Protein AF-A0A3E5GLX2-F1 (afdb_monomer_lite)

Secondary structure (DSSP, 8-state):
-HHHHHHHHHHHHHHHHHHHTGGGSS-------S---EEEEEEEEEETTEEEEEEEEEPTTS--EEEEEEEEEEETTEEEEEEEEEE-SSHHHHHHHHHTS-HHHHTTEEEETTEEEES--GGGTT-BHHHHHHHHHHHHT--

Sequence (143 aa):
MKTFGLWLKMAGLCLMFALAFPACSDDDEEKEEPGGVENVKTGWSEDGNTATFKYSYTVPGTKYTVAYVYTFKFNGNSCTGASCSVTCPTEQIAQMVYENLDAEDKVLFKLSGKTLTCNKLDYYIDLNKDDIKRAMQAMGGMG

Organism: NCBI:txid674529

Structure (mmCIF, N/CA/C/O backbone):
data_AF-A0A3E5GLX2-F1
#
_entry.id   AF-A0A3E5GLX2-F1
#
loop_
_atom_site.group_PDB
_atom_site.id
_atom_site.type_symbol
_atom_site.label_atom_id
_atom_site.label_alt_id
_atom_site.label_comp_id
_atom_site.label_asym_id
_atom_site.label_entity_id
_atom_site.label_seq_id
_atom_site.pdbx_PDB_ins_code
_atom_site.Cartn_x
_atom_site.Cartn_y
_atom_site.Cartn_z
_atom_site.occupancy
_atom_site.B_iso_or_equiv
_atom_site.auth_seq_id
_atom_site.auth_comp_id
_atom_site.auth_asym_id
_atom_site.auth_atom_id
_atom_site.pdbx_PDB_model_num
ATOM 1 N N . MET A 1 1 ? -2.014 9.456 -13.218 1.00 47.66 1 MET A N 1
ATOM 2 C CA . MET A 1 1 ? -2.834 10.143 -12.188 1.00 47.66 1 MET A CA 1
ATOM 3 C C . MET A 1 1 ? -3.901 9.258 -11.528 1.00 47.66 1 MET A C 1
ATOM 5 O O . MET A 1 1 ? -4.241 9.542 -10.390 1.00 47.66 1 MET A O 1
ATOM 9 N N . LYS A 1 2 ? -4.395 8.169 -12.149 1.00 55.66 2 LYS A N 1
ATOM 10 C CA . LYS A 1 2 ? -5.424 7.293 -11.537 1.00 55.66 2 LYS A CA 1
ATOM 11 C C . LYS A 1 2 ? -4.976 6.577 -10.251 1.00 55.66 2 LYS A C 1
ATOM 13 O O . LYS A 1 2 ? -5.772 6.384 -9.345 1.00 55.66 2 LYS A O 1
ATOM 18 N N . THR A 1 3 ? -3.693 6.251 -10.139 1.00 55.66 3 THR A N 1
ATOM 19 C CA . THR A 1 3 ? -3.141 5.498 -9.010 1.00 55.66 3 THR A CA 1
ATOM 20 C C . THR A 1 3 ? -3.138 6.230 -7.680 1.00 55.66 3 THR A C 1
ATOM 22 O O . THR A 1 3 ? -3.576 5.703 -6.664 1.00 55.66 3 THR A O 1
ATOM 25 N N . PHE A 1 4 ? -2.597 7.447 -7.710 1.00 61.12 4 PHE A N 1
ATOM 26 C CA . PHE A 1 4 ? -2.537 8.324 -6.557 1.00 61.12 4 PHE A CA 1
ATOM 27 C C . PHE A 1 4 ? -3.962 8.631 -6.094 1.00 61.12 4 PHE A C 1
ATOM 29 O O . PHE A 1 4 ? -4.232 8.588 -4.904 1.00 61.12 4 PHE A O 1
ATOM 36 N N . GLY A 1 5 ? -4.894 8.792 -7.045 1.00 67.25 5 GLY A N 1
ATOM 37 C CA . GLY A 1 5 ? -6.323 8.907 -6.768 1.00 67.25 5 GLY A CA 1
ATOM 38 C C . GLY A 1 5 ? -6.909 7.683 -6.063 1.00 67.25 5 GLY A C 1
ATOM 39 O O . GLY A 1 5 ? -7.552 7.846 -5.038 1.00 67.25 5 GLY A O 1
ATOM 40 N N . LEU A 1 6 ? -6.670 6.463 -6.554 1.00 69.44 6 LEU A N 1
ATOM 41 C CA . LEU A 1 6 ? -7.199 5.243 -5.930 1.00 69.44 6 LEU A CA 1
ATOM 42 C C . LEU A 1 6 ? -6.640 5.025 -4.518 1.00 69.44 6 LEU A C 1
ATOM 44 O O . LEU A 1 6 ? -7.380 4.703 -3.594 1.00 69.44 6 LEU A O 1
ATOM 48 N N . TRP A 1 7 ? -5.340 5.241 -4.338 1.00 71.75 7 TRP A N 1
ATOM 49 C CA . TRP A 1 7 ? -4.702 5.174 -3.028 1.00 71.75 7 TRP A CA 1
ATOM 50 C C . TRP A 1 7 ? -5.258 6.218 -2.055 1.00 71.75 7 TRP A C 1
ATOM 52 O O . TRP A 1 7 ? -5.670 5.853 -0.955 1.00 71.75 7 TRP A O 1
ATOM 62 N N . LEU A 1 8 ? -5.310 7.489 -2.472 1.00 72.31 8 LEU A N 1
ATOM 63 C CA . LEU A 1 8 ? -5.865 8.579 -1.670 1.00 72.31 8 LEU A CA 1
ATOM 64 C C . LEU A 1 8 ? -7.328 8.323 -1.318 1.00 72.31 8 LEU A C 1
ATOM 66 O O . LEU A 1 8 ? -7.719 8.560 -0.182 1.00 72.31 8 LEU A O 1
ATOM 70 N N . LYS A 1 9 ? -8.122 7.797 -2.260 1.00 75.00 9 LYS A N 1
ATOM 71 C CA . LYS A 1 9 ? -9.504 7.377 -2.006 1.00 75.00 9 LYS A CA 1
ATOM 72 C C . LYS A 1 9 ? -9.548 6.317 -0.903 1.00 75.00 9 LYS A C 1
ATOM 74 O O . LYS A 1 9 ? -10.278 6.489 0.061 1.00 75.00 9 LYS A O 1
ATOM 79 N N . MET A 1 10 ? -8.738 5.258 -0.988 1.00 75.88 10 MET A N 1
ATOM 80 C CA . MET A 1 10 ? -8.713 4.197 0.032 1.00 75.88 10 MET A CA 1
ATOM 81 C C . MET A 1 10 ? -8.252 4.699 1.404 1.00 75.88 10 MET A C 1
ATOM 83 O O . MET A 1 10 ? -8.821 4.303 2.416 1.00 75.88 10 MET A O 1
ATOM 87 N N . ALA A 1 11 ? -7.216 5.542 1.445 1.00 76.62 11 ALA A N 1
ATOM 88 C CA . ALA A 1 11 ? -6.700 6.150 2.676 1.00 76.62 11 ALA A CA 1
ATOM 89 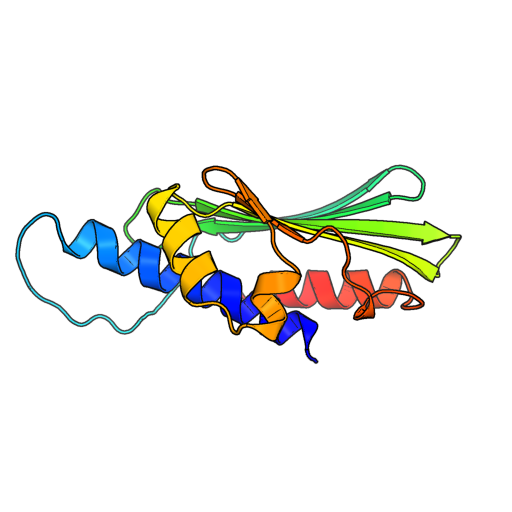C C . ALA A 1 11 ? -7.716 7.095 3.306 1.00 76.62 11 ALA A C 1
ATOM 91 O O . ALA A 1 11 ? -8.037 6.959 4.487 1.00 76.62 11 ALA A O 1
ATOM 92 N N . GLY A 1 12 ? -8.307 7.971 2.498 1.00 77.50 12 GLY A N 1
ATOM 93 C CA . GLY A 1 12 ? -9.391 8.843 2.925 1.00 77.50 12 GLY A CA 1
ATOM 94 C C . GLY A 1 12 ? -10.578 8.052 3.468 1.00 77.50 12 GLY A C 1
ATOM 95 O O . GLY A 1 12 ? -11.065 8.364 4.548 1.00 77.50 12 GLY A O 1
ATOM 96 N N . LEU A 1 13 ? -11.003 6.983 2.787 1.00 81.19 13 LEU A N 1
ATOM 97 C CA . LEU A 1 13 ? -12.132 6.164 3.232 1.00 81.19 13 LEU A CA 1
ATOM 98 C C . LEU A 1 13 ? -11.817 5.376 4.516 1.00 81.19 13 LEU A C 1
ATOM 100 O O . LEU A 1 13 ? -12.610 5.460 5.452 1.00 81.19 13 LEU A O 1
ATOM 104 N N . CYS A 1 14 ? -10.678 4.662 4.626 1.00 80.94 14 CYS A N 1
ATOM 105 C CA . CYS A 1 14 ? -10.342 3.980 5.893 1.00 80.94 14 CYS A CA 1
ATOM 106 C C . CYS A 1 14 ? -10.229 5.012 7.042 1.00 80.94 14 CYS A C 1
ATOM 108 O O . CYS A 1 14 ? -10.613 4.679 8.156 1.00 80.94 14 CYS A O 1
ATOM 110 N N . LEU A 1 15 ? -9.729 6.237 6.802 1.00 79.75 15 LEU A N 1
ATOM 111 C CA . LEU A 1 15 ? -9.639 7.299 7.820 1.00 79.75 15 LEU A CA 1
ATOM 112 C C . LEU A 1 15 ? -11.024 7.807 8.249 1.00 79.75 15 LEU A C 1
ATOM 114 O O . LEU A 1 15 ? -11.334 7.790 9.436 1.00 79.75 15 LEU A O 1
ATOM 118 N N . MET A 1 16 ? -11.874 8.195 7.296 1.00 79.44 16 MET A N 1
ATOM 119 C CA . MET A 1 16 ? -13.228 8.703 7.558 1.00 79.44 16 MET A CA 1
ATOM 120 C C . MET A 1 16 ? -14.067 7.698 8.350 1.00 79.44 16 MET A C 1
ATOM 122 O O . MET A 1 16 ? -14.678 8.042 9.360 1.00 79.44 16 MET A O 1
ATOM 126 N N . PHE A 1 17 ? -14.060 6.430 7.932 1.00 79.25 17 PHE A N 1
ATOM 127 C CA . PHE A 1 17 ? -14.797 5.387 8.640 1.00 79.25 17 PHE A CA 1
ATOM 128 C C . PHE A 1 17 ? -14.139 5.009 9.972 1.00 79.25 17 PHE A C 1
ATOM 130 O O . PHE A 1 17 ? -14.843 4.667 10.913 1.00 79.25 17 PHE A O 1
ATOM 137 N N . ALA A 1 18 ? -12.815 5.104 10.110 1.00 79.50 18 ALA A N 1
ATOM 138 C CA . ALA A 1 18 ? -12.169 4.878 11.402 1.00 79.50 18 ALA A CA 1
ATOM 139 C C . ALA A 1 18 ? -12.461 5.973 12.435 1.00 79.50 18 ALA A C 1
ATOM 141 O O . ALA A 1 18 ? -12.422 5.666 13.619 1.00 79.50 18 ALA A O 1
ATOM 142 N N . LEU A 1 19 ? -12.757 7.204 12.010 1.00 74.56 19 LEU A N 1
ATOM 143 C CA . LEU A 1 19 ? -13.170 8.303 12.892 1.00 74.56 19 LEU A CA 1
ATOM 144 C C . LEU A 1 19 ? -14.662 8.226 13.255 1.00 74.56 19 LEU A C 1
ATOM 146 O O . LEU A 1 19 ? -15.035 8.509 14.388 1.00 74.56 19 LEU A O 1
ATOM 150 N N . ALA A 1 20 ? -15.513 7.778 12.327 1.00 71.12 20 ALA A N 1
ATOM 151 C CA . ALA A 1 20 ? -16.958 7.686 12.552 1.00 71.12 20 ALA A CA 1
ATOM 152 C C . ALA A 1 20 ? -17.373 6.607 13.576 1.00 71.12 20 ALA A C 1
ATOM 154 O O . ALA A 1 20 ? -18.395 6.747 14.237 1.00 71.12 20 ALA A O 1
ATOM 155 N N . PHE A 1 21 ? -16.603 5.524 13.713 1.00 65.19 21 PHE A N 1
ATOM 156 C CA . PHE A 1 21 ? -16.948 4.390 14.585 1.00 65.19 21 PHE A CA 1
ATOM 157 C C . PHE A 1 21 ? -16.677 4.598 16.085 1.00 65.19 21 PHE A C 1
ATOM 159 O O . PHE A 1 21 ? -17.541 4.229 16.879 1.00 65.19 21 PHE A O 1
ATOM 166 N N . PRO A 1 22 ? -15.539 5.177 16.517 1.00 59.97 22 PRO A N 1
ATOM 167 C CA . PRO A 1 22 ? -15.344 5.541 17.918 1.00 59.97 22 PRO A CA 1
ATOM 168 C C . PRO A 1 22 ? -16.308 6.647 18.379 1.00 59.97 22 PRO A C 1
ATOM 170 O O . PRO A 1 22 ? -16.691 6.644 19.540 1.00 59.97 22 PRO A O 1
ATOM 173 N N . ALA A 1 23 ? -16.788 7.512 17.476 1.00 52.25 23 ALA A N 1
ATOM 174 C CA . ALA A 1 23 ? -17.799 8.536 17.774 1.00 52.25 23 ALA A CA 1
ATOM 175 C C . ALA A 1 23 ? -19.237 7.989 17.964 1.00 52.25 23 ALA A C 1
ATOM 177 O O . ALA A 1 23 ? -20.167 8.756 18.196 1.00 52.25 23 ALA A O 1
ATOM 178 N N . CYS A 1 24 ? -19.451 6.670 17.857 1.00 46.75 24 CYS A N 1
ATOM 179 C CA . CYS A 1 24 ? -20.712 6.011 18.226 1.00 46.75 24 CYS A CA 1
ATOM 180 C C . CYS A 1 24 ? -20.637 5.258 19.569 1.00 46.75 24 CYS A C 1
ATOM 182 O O . CYS A 1 24 ? -21.581 4.540 19.902 1.00 46.75 24 CYS A O 1
ATOM 184 N N . SER A 1 25 ? -19.552 5.406 20.341 1.00 36.94 25 SER A N 1
ATOM 185 C CA . SER A 1 25 ? -19.524 5.023 21.757 1.00 36.94 25 SER A CA 1
ATOM 186 C C . SER A 1 25 ? -19.356 6.269 22.626 1.00 36.94 25 SER A C 1
ATOM 188 O O . SER A 1 25 ? -18.240 6.752 22.789 1.00 36.94 25 SER A O 1
ATOM 190 N N . ASP A 1 26 ? -20.489 6.713 23.164 1.00 39.38 26 ASP A N 1
ATOM 191 C CA . ASP A 1 26 ? -20.690 7.758 24.172 1.00 39.38 26 ASP A CA 1
ATOM 192 C C . ASP A 1 26 ? -20.352 9.212 23.789 1.00 39.38 26 ASP A C 1
ATOM 194 O O . ASP A 1 26 ? -19.213 9.565 23.514 1.00 39.38 26 ASP A O 1
ATOM 198 N N . ASP A 1 27 ? -21.439 9.993 23.808 1.00 52.06 27 ASP A N 1
ATOM 199 C CA . ASP A 1 27 ? -21.634 11.416 24.116 1.00 52.06 27 ASP A CA 1
ATOM 200 C C . ASP A 1 27 ? -20.555 12.479 23.821 1.00 52.06 27 ASP A C 1
ATOM 202 O O . ASP A 1 27 ? -19.381 12.365 24.153 1.00 52.06 27 ASP A O 1
ATOM 206 N N . ASP A 1 28 ? -21.097 13.606 23.352 1.00 43.16 28 ASP A N 1
ATOM 207 C CA . ASP A 1 28 ? -20.563 14.969 23.298 1.00 43.16 28 ASP A CA 1
ATOM 208 C C . ASP A 1 28 ? -19.601 15.402 22.170 1.00 43.16 28 ASP A C 1
ATOM 210 O O . ASP A 1 28 ? -18.491 14.918 21.973 1.00 43.16 28 ASP A O 1
ATOM 214 N N . GLU A 1 29 ? -20.123 16.394 21.438 1.00 50.97 29 GLU A N 1
ATOM 215 C CA . GLU A 1 29 ? -19.482 17.622 20.955 1.00 50.97 29 GLU A CA 1
ATOM 216 C C . GLU A 1 29 ? -17.985 17.591 20.604 1.00 50.97 29 GLU A C 1
ATOM 218 O O . GLU A 1 29 ? -17.111 17.687 21.450 1.00 50.97 29 GLU A O 1
ATOM 223 N N . GLU A 1 30 ? -17.676 17.631 19.310 1.00 40.50 30 GLU A N 1
ATOM 224 C CA . GLU A 1 30 ? -17.279 18.844 18.579 1.00 40.50 30 GLU A CA 1
ATOM 225 C C . GLU A 1 30 ? -16.964 18.432 17.133 1.00 40.50 30 GLU A C 1
ATOM 227 O O . GLU A 1 30 ? -16.344 17.404 16.862 1.00 40.50 30 GLU A O 1
ATOM 232 N N . LYS A 1 31 ? -17.443 19.212 16.157 1.00 47.34 31 LYS A N 1
ATOM 233 C CA . LYS A 1 31 ? -17.074 19.019 14.749 1.00 47.34 31 LYS A CA 1
ATOM 234 C C . LYS A 1 31 ? -15.640 19.504 14.553 1.00 47.34 31 LYS A C 1
ATOM 236 O O . LYS A 1 31 ? -15.435 20.625 14.095 1.00 47.34 31 LYS A O 1
ATOM 241 N N . GLU A 1 32 ? -14.666 18.665 14.877 1.00 43.16 32 GLU A N 1
ATOM 242 C CA . GLU A 1 32 ? -13.313 18.853 14.372 1.00 43.16 32 GLU A CA 1
ATOM 243 C C . GLU A 1 32 ? -13.306 18.567 12.864 1.00 43.16 32 GLU A C 1
ATOM 245 O O . GLU A 1 32 ? -13.873 17.580 12.381 1.00 43.16 32 GLU A O 1
ATOM 250 N N . GLU A 1 33 ? -12.707 19.474 12.091 1.00 46.19 33 GLU A N 1
ATOM 251 C CA . GLU A 1 33 ? -12.408 19.214 10.685 1.00 46.19 33 GLU A CA 1
ATOM 252 C C . GLU A 1 33 ? -11.623 17.895 10.565 1.00 46.19 33 GLU A C 1
ATOM 254 O O . GLU A 1 33 ? -10.878 17.565 11.487 1.00 46.19 33 GLU A O 1
ATOM 259 N N . PRO A 1 34 ? -11.755 17.118 9.469 1.00 44.53 34 PRO A N 1
ATOM 260 C CA . PRO A 1 34 ? -11.040 15.852 9.296 1.00 44.53 34 PRO A CA 1
ATOM 261 C C . PRO A 1 34 ? -9.534 16.116 9.128 1.00 44.53 34 PRO A C 1
ATOM 263 O O . PRO A 1 34 ? -8.990 16.104 8.025 1.00 44.53 34 PRO A O 1
ATOM 266 N N . GLY A 1 35 ? -8.863 16.424 10.232 1.00 48.16 35 GLY A N 1
ATOM 267 C CA . GLY A 1 35 ? -7.513 16.943 10.285 1.00 48.16 35 GLY A CA 1
ATOM 268 C C . GLY A 1 35 ? -6.584 15.950 10.954 1.00 48.16 35 GLY A C 1
ATOM 269 O O . GLY A 1 35 ? -6.380 15.998 12.160 1.00 48.16 35 GLY A O 1
ATOM 270 N N . GLY A 1 36 ? -5.967 15.090 10.146 1.00 63.00 36 GLY A N 1
ATOM 271 C CA . GLY A 1 36 ? -4.679 14.496 10.490 1.00 63.00 36 GLY A CA 1
ATOM 272 C C . GLY A 1 36 ? -4.539 13.005 10.209 1.00 63.00 36 GLY A C 1
ATOM 273 O O . GLY A 1 36 ? -5.466 12.211 10.333 1.00 63.00 36 GLY A O 1
ATOM 274 N N . VAL A 1 37 ? -3.317 12.624 9.858 1.00 73.56 37 VAL A N 1
ATOM 275 C CA . VAL A 1 37 ? -2.787 11.271 10.007 1.00 73.56 37 VAL A CA 1
ATOM 276 C C . VAL A 1 37 ? -1.582 11.388 10.932 1.00 73.56 37 VAL A C 1
ATOM 278 O O . VAL A 1 37 ? -0.750 12.272 10.754 1.00 73.56 37 VAL A O 1
ATOM 281 N N . GLU A 1 38 ? -1.476 10.532 11.940 1.00 78.75 38 GLU A N 1
ATOM 282 C CA . GLU A 1 38 ? -0.361 10.563 12.886 1.00 78.75 38 GLU A CA 1
ATOM 283 C C . GLU A 1 38 ? 0.614 9.418 12.628 1.00 78.75 38 GLU A C 1
ATOM 285 O O . GLU A 1 38 ? 0.267 8.405 12.019 1.00 78.75 38 GLU A O 1
ATOM 290 N N . ASN A 1 39 ? 1.835 9.531 13.159 1.00 82.12 39 ASN A N 1
ATOM 291 C CA . ASN A 1 39 ? 2.808 8.434 13.173 1.00 82.12 39 ASN A CA 1
ATOM 292 C C . ASN A 1 39 ? 3.040 7.808 11.784 1.00 82.12 39 ASN A C 1
ATOM 294 O O . ASN A 1 39 ? 3.152 6.583 11.658 1.00 82.12 39 ASN A O 1
ATOM 298 N N . VAL A 1 40 ? 3.094 8.647 10.743 1.00 84.31 40 VAL A N 1
ATOM 299 C CA . VAL A 1 40 ? 3.304 8.204 9.364 1.00 84.31 40 VAL A CA 1
ATOM 300 C C . VAL A 1 40 ? 4.645 7.481 9.265 1.00 84.31 40 VAL A C 1
ATOM 302 O O . VAL A 1 40 ? 5.698 8.018 9.608 1.00 84.31 40 VAL A O 1
ATOM 305 N N . LYS A 1 41 ? 4.613 6.238 8.790 1.00 86.50 41 LYS A N 1
ATOM 306 C CA . LYS A 1 41 ? 5.803 5.421 8.545 1.00 86.50 41 LYS A CA 1
ATOM 307 C C . LYS A 1 41 ? 5.818 4.994 7.099 1.00 86.50 41 LYS A C 1
ATOM 309 O O . LYS A 1 41 ? 4.856 4.395 6.623 1.00 86.50 41 LYS A O 1
ATOM 314 N N . THR A 1 42 ? 6.935 5.246 6.429 1.00 88.31 42 THR A N 1
ATOM 315 C CA . THR A 1 42 ? 7.161 4.789 5.061 1.00 88.31 42 THR A CA 1
ATOM 316 C C . THR A 1 42 ? 8.451 4.003 4.939 1.00 88.31 42 THR A C 1
ATOM 318 O O . THR A 1 42 ? 9.383 4.179 5.723 1.00 88.31 42 THR A O 1
ATOM 321 N N . GLY A 1 43 ? 8.507 3.099 3.966 1.00 89.38 43 GLY A N 1
ATOM 322 C CA . GLY A 1 43 ? 9.705 2.310 3.725 1.00 89.38 43 GLY A CA 1
ATOM 323 C C . GLY A 1 43 ? 9.695 1.645 2.363 1.00 89.38 43 GLY A C 1
ATOM 324 O O . GLY A 1 43 ? 8.709 1.027 1.973 1.00 89.38 43 GLY A O 1
ATOM 325 N N . TRP A 1 44 ? 10.819 1.754 1.662 1.00 91.75 44 TRP A N 1
ATOM 326 C CA . TRP A 1 44 ? 11.099 1.021 0.435 1.00 91.75 44 TRP A CA 1
ATOM 327 C C . TRP A 1 44 ? 12.100 -0.094 0.738 1.00 91.75 44 TRP A C 1
ATOM 329 O O . TRP A 1 44 ? 13.148 0.166 1.327 1.00 91.75 44 TRP A O 1
ATOM 339 N N . SER A 1 45 ? 11.792 -1.319 0.329 1.00 93.38 45 SER A N 1
ATOM 340 C CA . SER A 1 45 ? 12.683 -2.475 0.455 1.00 93.38 45 SER A CA 1
ATOM 341 C C . SER A 1 45 ? 12.762 -3.231 -0.864 1.00 93.38 45 SER A C 1
ATOM 343 O O . SER A 1 45 ? 11.747 -3.376 -1.542 1.00 93.38 45 SER A O 1
ATOM 345 N N . GLU A 1 46 ? 13.935 -3.754 -1.204 1.00 93.50 46 GLU A N 1
ATOM 346 C CA . GLU A 1 46 ? 14.159 -4.545 -2.418 1.00 93.50 46 GLU A CA 1
ATOM 347 C C . GLU A 1 46 ? 14.670 -5.936 -2.048 1.00 93.50 46 GLU A C 1
ATOM 349 O O . GLU A 1 46 ? 15.504 -6.074 -1.155 1.00 93.50 46 GLU A O 1
ATOM 354 N N . ASP A 1 47 ? 14.162 -6.946 -2.746 1.00 92.69 47 ASP A N 1
ATOM 355 C CA . ASP A 1 47 ? 14.615 -8.329 -2.680 1.00 92.69 47 ASP A CA 1
ATOM 356 C C . ASP A 1 47 ? 14.597 -8.929 -4.093 1.00 92.69 47 ASP A C 1
ATOM 358 O O . ASP A 1 47 ? 13.542 -9.134 -4.704 1.00 92.69 47 ASP A O 1
ATOM 362 N N . GLY A 1 48 ? 15.789 -9.132 -4.656 1.00 91.56 48 GLY A N 1
ATOM 363 C CA . GLY A 1 48 ? 15.967 -9.566 -6.038 1.00 91.56 48 GLY A CA 1
ATOM 364 C C . GLY A 1 48 ? 15.245 -8.659 -7.040 1.00 91.56 48 GLY A C 1
ATOM 365 O O . GLY A 1 48 ? 15.543 -7.472 -7.173 1.00 91.56 48 GLY A O 1
ATOM 366 N N . ASN A 1 49 ? 14.292 -9.232 -7.774 1.00 93.44 49 ASN A N 1
ATOM 367 C CA . ASN A 1 49 ? 13.488 -8.518 -8.764 1.00 93.44 49 ASN A CA 1
ATOM 368 C C . ASN A 1 49 ? 12.192 -7.923 -8.191 1.00 93.44 49 ASN A C 1
ATOM 370 O O . ASN A 1 49 ? 11.363 -7.425 -8.951 1.00 93.44 49 ASN A O 1
ATOM 374 N N . THR A 1 50 ? 11.996 -7.994 -6.877 1.00 94.75 50 THR A N 1
ATOM 375 C CA . THR A 1 50 ? 10.791 -7.526 -6.201 1.00 94.75 50 THR A CA 1
ATOM 376 C C . THR A 1 50 ? 11.119 -6.317 -5.334 1.00 94.75 50 THR A C 1
ATOM 378 O O . THR A 1 50 ? 12.081 -6.332 -4.573 1.00 94.75 50 THR A O 1
ATOM 381 N N . ALA A 1 51 ? 10.310 -5.263 -5.416 1.00 94.19 51 ALA A N 1
ATOM 382 C CA . ALA A 1 51 ? 10.364 -4.159 -4.467 1.00 94.19 51 ALA A CA 1
ATOM 383 C C . ALA A 1 51 ? 9.045 -4.027 -3.719 1.00 94.19 51 ALA A C 1
ATOM 385 O O . ALA A 1 51 ? 7.974 -4.281 -4.265 1.00 94.19 51 ALA A O 1
ATOM 386 N N . THR A 1 52 ? 9.128 -3.611 -2.463 1.00 94.06 52 THR A N 1
ATOM 387 C CA . THR A 1 52 ? 7.973 -3.369 -1.610 1.00 94.06 52 THR A CA 1
ATOM 388 C C . THR A 1 52 ? 8.025 -1.952 -1.065 1.00 94.06 52 THR A C 1
ATOM 390 O O . THR A 1 52 ? 9.030 -1.549 -0.483 1.00 94.06 52 THR A O 1
ATOM 393 N N . PHE A 1 53 ? 6.927 -1.216 -1.219 1.00 91.00 53 PHE A N 1
ATOM 394 C CA . PHE A 1 53 ? 6.707 0.050 -0.536 1.00 91.00 53 PHE A CA 1
ATOM 395 C C . PHE A 1 53 ? 5.658 -0.137 0.555 1.00 91.00 53 PHE A C 1
ATOM 397 O O . PHE A 1 53 ? 4.535 -0.553 0.274 1.00 91.00 53 PHE A O 1
ATOM 404 N N . LYS A 1 54 ? 6.024 0.166 1.797 1.00 91.62 54 LYS A N 1
ATOM 405 C CA . LYS A 1 54 ? 5.116 0.169 2.943 1.00 91.62 54 LYS A CA 1
ATOM 406 C C . LYS A 1 54 ? 4.816 1.606 3.330 1.00 91.62 54 LYS A C 1
ATOM 408 O O . LYS A 1 54 ? 5.735 2.415 3.415 1.00 91.62 54 LYS A O 1
ATOM 413 N N . TYR A 1 55 ? 3.551 1.890 3.594 1.00 87.44 55 TYR A N 1
ATOM 414 C CA . TYR A 1 55 ? 3.072 3.161 4.122 1.00 87.44 55 TYR A CA 1
ATOM 415 C C . TYR A 1 55 ? 2.036 2.865 5.201 1.00 87.44 55 TYR A C 1
ATOM 417 O O . TYR A 1 55 ? 1.121 2.085 4.966 1.00 87.44 55 TYR A O 1
ATOM 425 N N . SER A 1 56 ? 2.156 3.448 6.384 1.00 89.69 56 SER A N 1
ATOM 426 C CA . SER A 1 56 ? 1.145 3.305 7.431 1.00 89.69 56 SER A CA 1
ATOM 427 C C . SER A 1 56 ? 0.979 4.589 8.210 1.00 89.69 56 SER A C 1
ATOM 429 O O . SER A 1 56 ? 1.957 5.307 8.398 1.00 89.69 56 SER A O 1
ATOM 431 N N . TYR A 1 57 ? -0.218 4.813 8.728 1.00 86.81 57 TYR A N 1
ATOM 432 C CA . TYR A 1 57 ? -0.517 5.915 9.630 1.00 86.81 57 TYR A CA 1
ATOM 433 C C . TYR A 1 57 ? -1.460 5.472 10.737 1.00 86.81 57 TYR A C 1
ATOM 435 O O . TYR A 1 57 ? -2.191 4.488 10.599 1.00 86.81 57 TYR A O 1
ATOM 443 N N . THR A 1 58 ? -1.441 6.227 11.824 1.00 86.00 58 THR A N 1
ATOM 444 C CA . THR A 1 58 ? -2.387 6.125 12.925 1.00 86.00 58 THR A CA 1
ATOM 445 C C . THR A 1 58 ? -3.485 7.165 12.748 1.00 86.00 58 THR A C 1
ATOM 447 O O . THR A 1 58 ? -3.232 8.289 12.316 1.00 86.00 58 THR A O 1
ATOM 450 N N . VAL A 1 59 ? -4.715 6.772 13.049 1.00 81.06 59 VAL A N 1
ATOM 451 C CA . VAL A 1 59 ? -5.872 7.669 13.057 1.00 81.06 59 VAL A CA 1
ATOM 452 C C . VAL A 1 59 ? -5.794 8.546 14.316 1.00 81.06 59 VAL A C 1
ATOM 454 O O . VAL A 1 59 ? -5.669 7.968 15.403 1.00 81.06 59 VAL A O 1
ATOM 457 N N . PRO A 1 60 ? -5.858 9.889 14.197 1.00 75.69 60 PRO A N 1
ATOM 458 C CA . PRO A 1 60 ? -5.748 10.805 15.333 1.00 75.69 60 PRO A CA 1
ATOM 459 C C . PRO A 1 60 ? -6.694 10.444 16.474 1.00 75.69 60 PRO A C 1
ATOM 461 O O . PRO A 1 60 ? -7.790 9.933 16.242 1.00 75.69 60 PRO A O 1
ATOM 464 N N . GLY A 1 61 ? -6.251 10.654 17.714 1.00 74.25 61 GLY A N 1
ATOM 465 C CA . GLY A 1 61 ? -7.055 10.362 18.907 1.00 74.25 61 GLY A CA 1
ATOM 466 C C . GLY A 1 61 ? -7.322 8.871 19.168 1.00 74.25 61 GLY A C 1
ATOM 467 O O . GLY A 1 61 ? -7.937 8.521 20.173 1.00 74.25 61 GLY A O 1
ATOM 468 N N . THR A 1 62 ? -6.831 7.961 18.318 1.00 73.88 62 THR A N 1
ATOM 469 C CA . THR A 1 62 ? -7.024 6.512 18.471 1.00 73.88 62 THR A CA 1
ATOM 470 C C . THR A 1 62 ? -5.696 5.749 18.440 1.00 73.88 62 THR A C 1
ATOM 472 O O . THR A 1 62 ? -4.633 6.285 18.138 1.00 73.88 62 THR A O 1
ATOM 475 N N . LYS A 1 63 ? -5.751 4.440 18.719 1.00 78.25 63 LYS A N 1
ATOM 476 C CA . LYS A 1 63 ? -4.624 3.509 18.504 1.00 78.25 63 LYS A CA 1
ATOM 477 C C . LYS A 1 63 ? -4.743 2.730 17.189 1.00 78.25 63 LYS A C 1
ATOM 479 O O . LYS A 1 63 ? -4.060 1.723 17.006 1.00 78.25 63 LYS A O 1
ATOM 484 N N . TYR A 1 64 ? -5.636 3.146 16.295 1.00 85.81 64 TYR A N 1
ATOM 485 C CA . TYR A 1 64 ? -5.905 2.438 15.052 1.00 85.81 64 TYR A CA 1
ATOM 486 C C . TYR A 1 64 ? -4.881 2.783 13.983 1.00 85.81 64 TYR A C 1
ATOM 488 O O . TYR A 1 64 ? -4.667 3.950 13.674 1.00 85.81 64 TYR A O 1
ATOM 496 N N . THR A 1 65 ? -4.285 1.756 13.380 1.00 88.31 65 THR A N 1
ATOM 497 C CA . THR A 1 65 ? -3.323 1.907 12.286 1.00 88.31 65 THR A CA 1
ATOM 498 C C . THR A 1 65 ? -3.920 1.403 10.982 1.00 88.31 65 THR A C 1
ATOM 500 O O . THR A 1 65 ? -4.413 0.276 10.913 1.00 88.31 65 THR A O 1
ATOM 503 N N . VAL A 1 66 ? -3.810 2.218 9.937 1.00 88.50 66 VAL A N 1
ATOM 504 C CA . VAL A 1 66 ? -4.061 1.816 8.553 1.00 88.50 66 VAL A CA 1
ATOM 505 C C . VAL A 1 66 ? -2.718 1.546 7.887 1.00 88.50 66 VAL A C 1
ATOM 507 O O . VAL A 1 66 ? -1.784 2.337 8.027 1.00 88.50 66 VAL A O 1
ATOM 510 N N . ALA A 1 67 ? -2.596 0.428 7.172 1.00 91.94 67 ALA A N 1
ATOM 511 C CA . ALA A 1 67 ? -1.350 0.034 6.520 1.00 91.94 67 ALA A CA 1
ATOM 512 C C . ALA A 1 67 ? -1.553 -0.314 5.044 1.00 91.94 67 ALA A C 1
ATOM 514 O O . ALA A 1 67 ? -2.444 -1.074 4.681 1.00 91.94 67 ALA A O 1
ATOM 515 N N . TYR A 1 68 ? -0.663 0.196 4.208 1.00 90.25 68 TYR A N 1
ATOM 516 C CA . TYR A 1 68 ? -0.595 0.008 2.770 1.00 90.25 68 TYR A CA 1
ATOM 517 C C . TYR A 1 68 ? 0.708 -0.692 2.436 1.00 90.25 68 TYR A C 1
ATOM 519 O O . TYR A 1 68 ? 1.781 -0.312 2.910 1.00 90.25 68 TYR A O 1
ATOM 527 N N . VAL A 1 69 ? 0.614 -1.698 1.582 1.00 92.62 69 VAL A N 1
ATOM 528 C CA . VAL A 1 69 ? 1.772 -2.379 1.018 1.00 92.62 69 VAL A CA 1
ATOM 529 C C . VAL A 1 69 ? 1.586 -2.423 -0.482 1.00 92.62 69 VAL A C 1
ATOM 531 O O . VAL A 1 69 ? 0.580 -2.938 -0.958 1.00 92.62 69 VAL A O 1
ATOM 534 N N . TYR A 1 70 ? 2.548 -1.887 -1.218 1.00 92.12 70 TYR A N 1
ATOM 535 C CA . TYR A 1 70 ? 2.662 -2.068 -2.655 1.00 92.12 70 TYR A CA 1
ATOM 536 C C . TYR A 1 70 ? 3.809 -3.014 -2.935 1.00 92.12 70 TYR A C 1
ATOM 538 O O . TYR A 1 70 ? 4.897 -2.835 -2.393 1.00 92.12 70 TYR A O 1
ATOM 546 N N . THR A 1 71 ? 3.580 -3.982 -3.809 1.00 94.88 71 THR A N 1
ATOM 547 C CA . THR A 1 71 ? 4.604 -4.922 -4.251 1.00 94.88 71 THR A CA 1
ATOM 548 C C . THR A 1 71 ? 4.746 -4.820 -5.757 1.00 94.88 71 THR A C 1
ATOM 550 O O . THR A 1 71 ? 3.772 -4.995 -6.489 1.00 94.88 71 THR A O 1
ATOM 553 N N . PHE A 1 72 ? 5.970 -4.560 -6.200 1.00 94.81 72 PHE A N 1
ATOM 554 C CA . PHE A 1 72 ? 6.369 -4.390 -7.589 1.00 94.81 72 PHE A CA 1
ATOM 555 C C . PHE A 1 72 ? 7.315 -5.512 -7.989 1.00 94.81 72 PHE A C 1
ATOM 557 O O . PHE A 1 72 ? 8.213 -5.863 -7.227 1.00 94.81 72 PHE A O 1
ATOM 564 N N . LYS A 1 73 ? 7.147 -6.042 -9.194 1.00 96.38 73 LYS A N 1
ATOM 565 C CA . LYS A 1 73 ? 8.084 -6.948 -9.852 1.00 96.38 73 LYS A CA 1
ATOM 566 C C . LYS A 1 73 ? 8.732 -6.214 -11.010 1.00 96.38 73 LYS A C 1
ATOM 568 O O . LYS A 1 73 ? 8.050 -5.510 -11.748 1.00 96.38 73 LYS A O 1
ATOM 573 N N . PHE A 1 74 ? 10.029 -6.413 -11.182 1.00 95.19 74 PHE A N 1
ATOM 574 C CA . PHE A 1 74 ? 10.822 -5.768 -12.215 1.00 95.19 74 PHE A CA 1
ATOM 575 C C . PHE A 1 74 ? 11.517 -6.791 -13.110 1.00 95.19 74 PHE A C 1
ATOM 577 O O . PHE A 1 74 ? 11.859 -7.895 -12.689 1.00 95.19 74 PHE A O 1
ATOM 584 N N . ASN A 1 75 ? 11.767 -6.398 -14.352 1.00 95.25 75 ASN A N 1
ATOM 585 C CA . ASN A 1 75 ? 12.763 -7.006 -15.219 1.00 95.25 75 ASN A CA 1
ATOM 586 C C . ASN A 1 75 ? 13.771 -5.917 -15.604 1.00 95.25 75 ASN A C 1
ATOM 588 O O . ASN A 1 75 ? 13.444 -4.982 -16.339 1.00 95.25 75 ASN A O 1
ATOM 592 N N . GLY A 1 76 ? 14.977 -5.989 -15.037 1.00 91.88 76 GLY A N 1
ATOM 593 C CA . GLY A 1 76 ? 15.919 -4.873 -15.068 1.00 91.88 76 GLY A CA 1
ATOM 594 C C . GLY A 1 76 ? 15.311 -3.634 -14.408 1.00 91.88 76 GLY A C 1
ATOM 595 O O . GLY A 1 76 ? 14.973 -3.662 -13.224 1.00 91.88 76 GLY A O 1
ATOM 596 N N . ASN A 1 77 ? 15.157 -2.558 -15.183 1.00 92.38 77 ASN A N 1
ATOM 597 C CA . ASN A 1 77 ? 14.569 -1.308 -14.702 1.00 92.38 77 ASN A CA 1
ATOM 598 C C . ASN A 1 77 ? 13.061 -1.177 -14.981 1.00 92.38 77 ASN A C 1
ATOM 600 O O . ASN A 1 77 ? 12.452 -0.230 -14.500 1.00 92.38 77 ASN A O 1
ATOM 604 N N . SER A 1 78 ? 12.459 -2.085 -15.755 1.00 94.56 78 SER A N 1
ATOM 605 C CA . SER A 1 78 ? 11.048 -1.997 -16.153 1.00 94.56 78 SER A CA 1
ATOM 606 C C . SER A 1 78 ? 10.150 -2.798 -15.213 1.00 94.56 78 SER A C 1
ATOM 608 O O . SER A 1 78 ? 10.468 -3.941 -14.876 1.00 94.56 78 SER A O 1
ATOM 610 N N . CYS A 1 79 ? 9.037 -2.215 -14.773 1.00 94.19 79 CYS A N 1
ATOM 611 C CA . CYS A 1 79 ? 8.034 -2.891 -13.957 1.00 94.19 79 CYS A CA 1
ATOM 612 C C . CYS A 1 79 ? 7.216 -3.881 -14.800 1.00 94.19 79 CYS A C 1
ATOM 614 O O . CYS A 1 79 ? 6.628 -3.523 -15.815 1.00 94.19 79 CYS A O 1
ATOM 616 N N . THR A 1 80 ? 7.144 -5.134 -14.359 1.00 95.69 80 THR A N 1
ATOM 617 C CA . THR A 1 80 ? 6.425 -6.229 -15.033 1.00 95.69 80 THR A CA 1
ATOM 618 C C . THR A 1 80 ? 5.227 -6.737 -14.242 1.00 95.69 80 THR A C 1
ATOM 620 O O . THR A 1 80 ? 4.459 -7.568 -14.726 1.00 95.69 80 THR A O 1
ATOM 623 N N . GLY A 1 81 ? 5.044 -6.253 -13.016 1.00 93.94 81 GLY A N 1
ATOM 624 C CA . GLY A 1 81 ? 3.912 -6.614 -12.180 1.00 93.94 81 GLY A CA 1
ATOM 625 C C . GLY A 1 81 ? 3.794 -5.675 -10.998 1.00 93.94 81 GLY A C 1
ATOM 626 O O . GLY A 1 81 ? 4.797 -5.286 -10.410 1.00 93.94 81 GLY A O 1
ATOM 627 N N . ALA A 1 82 ? 2.569 -5.341 -10.616 1.00 93.12 82 ALA A N 1
ATOM 628 C CA . ALA A 1 82 ? 2.315 -4.555 -9.424 1.00 93.12 82 ALA A CA 1
ATOM 629 C C . ALA A 1 82 ? 1.027 -5.014 -8.745 1.00 93.12 82 ALA A C 1
ATOM 631 O O . ALA A 1 82 ? 0.051 -5.367 -9.407 1.00 93.12 82 ALA A O 1
ATOM 632 N N . SER A 1 83 ? 1.042 -5.002 -7.420 1.00 92.75 83 SER A N 1
ATOM 633 C CA . SER A 1 83 ? -0.079 -5.370 -6.557 1.00 92.75 83 SER A CA 1
ATOM 634 C C . SER A 1 83 ? -0.078 -4.486 -5.317 1.00 92.75 83 SER A C 1
ATOM 636 O O . SER A 1 83 ? 0.944 -3.876 -4.987 1.00 92.75 83 SER A O 1
ATOM 638 N N . CYS A 1 84 ? -1.214 -4.402 -4.632 1.00 91.69 84 CYS A N 1
ATOM 639 C CA . CYS A 1 84 ? -1.290 -3.724 -3.350 1.00 91.69 84 CYS A CA 1
ATOM 640 C C . CYS A 1 84 ? -2.186 -4.447 -2.350 1.00 91.69 84 CYS A C 1
ATOM 642 O O . CYS A 1 84 ? -3.070 -5.227 -2.705 1.00 91.69 84 CYS A O 1
ATOM 644 N N . SER A 1 85 ? -1.965 -4.142 -1.078 1.00 93.25 85 SER A N 1
ATOM 645 C CA . SER A 1 85 ? -2.859 -4.492 0.01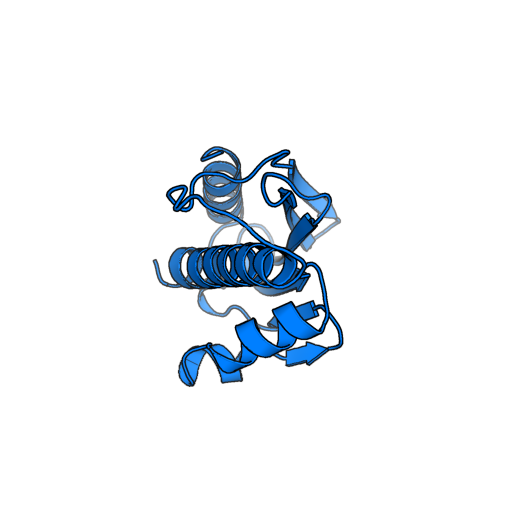3 1.00 93.25 85 SER A CA 1
ATOM 646 C C . SER A 1 85 ? -3.061 -3.300 0.933 1.00 93.25 85 SER A C 1
ATOM 648 O O . SER A 1 85 ? -2.092 -2.625 1.287 1.00 93.25 85 SER A O 1
ATOM 650 N N . VAL A 1 86 ? -4.298 -3.099 1.361 1.00 92.31 86 VAL A N 1
ATOM 651 C CA . VAL A 1 86 ? -4.709 -2.107 2.350 1.00 92.31 86 VAL A CA 1
ATOM 652 C C . VAL A 1 86 ? -5.275 -2.852 3.542 1.00 92.31 86 VAL A C 1
ATOM 654 O O . VAL A 1 86 ? -6.227 -3.606 3.402 1.00 92.31 86 VAL A O 1
ATOM 657 N N . THR A 1 87 ? -4.693 -2.663 4.715 1.00 93.94 87 THR A N 1
ATOM 658 C CA . THR A 1 87 ? -5.197 -3.197 5.978 1.00 93.94 87 THR A CA 1
ATOM 659 C C . THR A 1 87 ? -5.8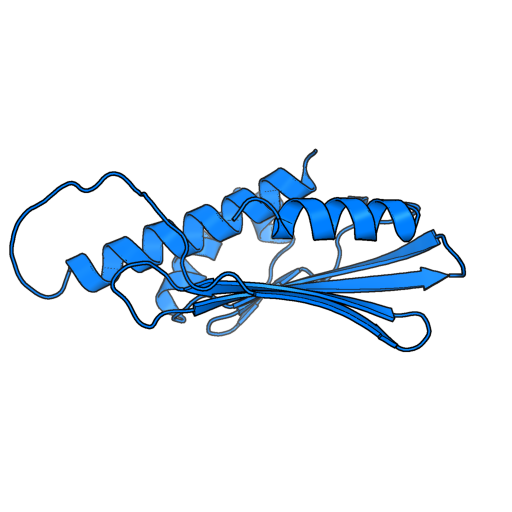41 -2.052 6.738 1.00 93.94 87 THR A C 1
ATOM 661 O O . THR A 1 87 ? -5.129 -1.171 7.224 1.00 93.94 87 THR A O 1
ATOM 664 N N . CYS A 1 88 ? -7.173 -2.049 6.809 1.00 90.81 88 CYS A N 1
ATOM 665 C CA . CYS A 1 88 ? -7.907 -1.097 7.638 1.00 90.81 88 CYS A CA 1
ATOM 666 C C . CYS A 1 88 ? -7.874 -1.557 9.123 1.00 90.81 88 CYS A C 1
ATOM 668 O O . CYS A 1 88 ? -7.472 -2.690 9.422 1.00 90.81 88 CYS A O 1
ATOM 670 N N . PRO A 1 89 ? -8.294 -0.703 10.078 1.00 89.06 89 PRO A N 1
ATOM 671 C CA . PRO A 1 89 ? -8.174 -1.002 11.507 1.00 89.06 89 PRO A CA 1
ATOM 672 C C . PRO A 1 89 ? -9.032 -2.176 11.991 1.00 89.06 89 PRO A C 1
ATOM 674 O O . PRO A 1 89 ? -8.608 -2.929 12.866 1.00 89.06 89 PRO A O 1
ATOM 677 N N . THR A 1 90 ? -10.217 -2.352 11.404 1.00 89.44 90 THR A N 1
ATOM 678 C CA . THR A 1 90 ? -11.171 -3.421 11.730 1.00 89.44 90 THR A CA 1
ATOM 679 C C . THR A 1 90 ? -11.766 -4.022 10.456 1.00 89.44 90 THR A C 1
ATOM 681 O O . THR A 1 90 ? -11.698 -3.421 9.380 1.00 89.44 90 THR A O 1
ATOM 684 N N . GLU A 1 91 ? -12.370 -5.209 10.569 1.00 92.88 91 GLU A N 1
ATOM 685 C CA . GLU A 1 91 ? -13.075 -5.852 9.448 1.00 92.88 91 GLU A CA 1
ATOM 686 C C . GLU A 1 91 ? -14.291 -5.039 8.993 1.00 92.88 91 GLU A C 1
ATOM 688 O O . GLU A 1 91 ? -14.525 -4.904 7.798 1.00 92.88 91 GLU A O 1
ATOM 693 N N . GLN A 1 92 ? -15.012 -4.421 9.934 1.00 89.69 92 GLN A N 1
ATOM 694 C CA . GLN A 1 92 ? -16.165 -3.564 9.642 1.00 89.69 92 GLN A CA 1
ATOM 695 C C . GLN A 1 92 ? -15.761 -2.358 8.787 1.00 89.69 92 GLN A C 1
ATOM 697 O O . GLN A 1 92 ? -16.396 -2.083 7.772 1.00 89.69 92 GLN A O 1
ATOM 702 N N . ILE A 1 93 ? -14.658 -1.684 9.146 1.00 89.25 93 ILE A N 1
ATOM 703 C CA . ILE A 1 93 ? -14.104 -0.577 8.353 1.00 89.25 93 ILE A CA 1
ATOM 704 C C . ILE A 1 93 ? -13.703 -1.070 6.963 1.00 89.25 93 ILE A C 1
ATOM 706 O O . ILE A 1 93 ? -14.068 -0.448 5.970 1.00 89.25 93 ILE A O 1
ATOM 710 N N . ALA A 1 94 ? -13.011 -2.208 6.869 1.00 91.62 94 ALA A N 1
ATOM 711 C CA . ALA A 1 94 ? -12.627 -2.776 5.579 1.00 91.62 94 ALA A CA 1
ATOM 712 C C . ALA A 1 94 ? -13.844 -3.107 4.694 1.00 91.62 94 ALA A C 1
ATOM 714 O O . ALA A 1 94 ? -13.810 -2.853 3.488 1.00 91.62 94 ALA A O 1
ATOM 715 N N . GLN A 1 95 ? -14.928 -3.613 5.288 1.00 92.94 95 GLN A N 1
ATOM 716 C CA . GLN A 1 95 ? -16.169 -3.909 4.582 1.00 92.94 95 GLN A CA 1
ATOM 717 C C . GLN A 1 95 ? -16.850 -2.645 4.053 1.00 92.94 95 GLN A C 1
ATOM 719 O O . GLN A 1 95 ? -17.162 -2.591 2.865 1.00 92.94 95 GLN A O 1
ATOM 724 N N . MET A 1 96 ? -17.011 -1.602 4.872 1.00 89.06 96 MET A N 1
ATOM 725 C CA . MET A 1 96 ? -17.615 -0.351 4.396 1.00 89.06 96 MET A CA 1
ATOM 726 C C . MET A 1 96 ? -16.760 0.333 3.339 1.00 89.06 96 MET A C 1
ATOM 728 O O . MET A 1 96 ? -17.301 0.821 2.350 1.00 89.06 96 MET A O 1
ATOM 732 N N . VAL A 1 97 ? -15.433 0.350 3.512 1.00 89.50 97 VAL A N 1
ATOM 733 C CA . VAL A 1 97 ? -14.522 0.875 2.488 1.00 89.50 97 VAL A CA 1
ATOM 734 C C . VAL A 1 97 ? -14.759 0.138 1.176 1.00 89.50 97 VAL A C 1
ATOM 736 O O . VAL A 1 97 ? -14.984 0.795 0.168 1.00 89.50 97 VAL A O 1
ATOM 739 N N . TYR A 1 98 ? -14.788 -1.200 1.194 1.00 90.56 98 TYR A N 1
ATOM 740 C CA . TYR A 1 98 ? -15.046 -2.019 0.007 1.00 90.56 98 TYR A CA 1
ATOM 741 C C . TYR A 1 98 ? -16.426 -1.758 -0.619 1.00 90.56 98 TYR A C 1
ATOM 743 O O . TYR A 1 98 ? -16.574 -1.760 -1.842 1.00 90.56 98 TYR A O 1
ATOM 751 N N . GLU A 1 99 ? -17.451 -1.544 0.203 1.00 90.75 99 GLU A N 1
ATOM 752 C CA . GLU A 1 99 ? -18.812 -1.261 -0.251 1.00 90.75 99 GLU A CA 1
ATOM 753 C C . GLU A 1 99 ? -18.958 0.122 -0.891 1.00 90.75 99 GLU A C 1
ATOM 755 O O . GLU A 1 99 ? -19.714 0.241 -1.852 1.00 90.75 99 GLU A O 1
ATOM 760 N N . ASN A 1 100 ? -18.186 1.110 -0.429 1.00 88.94 100 ASN A N 1
ATOM 761 C CA . ASN A 1 100 ? -18.175 2.486 -0.938 1.00 88.94 100 ASN A CA 1
ATOM 762 C C . ASN A 1 100 ? -17.225 2.707 -2.127 1.00 88.94 100 ASN A C 1
ATOM 764 O O . ASN A 1 100 ? -17.089 3.835 -2.600 1.00 88.94 100 ASN A O 1
ATOM 768 N N . LEU A 1 101 ? -16.558 1.660 -2.620 1.00 86.81 101 LEU A N 1
ATOM 769 C CA . LEU A 1 101 ? -15.786 1.755 -3.856 1.00 86.81 101 LEU A CA 1
ATOM 770 C C . LEU A 1 101 ? -16.699 1.888 -5.065 1.00 86.81 101 LEU A C 1
ATOM 772 O O . LEU A 1 101 ? -17.688 1.163 -5.199 1.00 86.81 101 LEU A O 1
ATOM 776 N N . ASP A 1 102 ? -16.279 2.738 -5.999 1.00 85.69 102 ASP A N 1
ATOM 777 C CA . ASP A 1 102 ? -16.846 2.791 -7.339 1.00 85.69 102 ASP A CA 1
ATOM 778 C C . ASP A 1 102 ? -16.799 1.387 -7.969 1.00 85.69 102 ASP A C 1
ATOM 780 O O . ASP A 1 102 ? -15.835 0.639 -7.777 1.00 85.69 102 ASP A O 1
ATOM 784 N N . ALA A 1 103 ? -17.825 1.011 -8.739 1.00 86.56 103 ALA A N 1
ATOM 785 C CA . ALA A 1 103 ? -17.942 -0.340 -9.301 1.00 86.56 103 ALA A CA 1
ATOM 786 C C . ALA A 1 103 ? -16.704 -0.761 -10.121 1.00 86.56 103 ALA A C 1
ATOM 788 O O . ALA A 1 103 ? -16.291 -1.919 -10.065 1.00 86.56 103 ALA A O 1
ATOM 789 N N . GLU A 1 104 ? -16.091 0.189 -10.833 1.00 83.69 104 GLU A N 1
ATOM 790 C CA . GLU A 1 104 ? -14.863 -0.011 -11.614 1.00 83.69 104 GLU A CA 1
ATOM 791 C C . GLU A 1 104 ? -13.638 -0.329 -10.745 1.00 83.69 104 GLU A C 1
ATOM 793 O O . GLU A 1 104 ? -12.795 -1.133 -11.136 1.00 83.69 104 GLU A O 1
ATOM 798 N N . ASP A 1 105 ? -13.543 0.269 -9.557 1.00 82.69 105 ASP A N 1
ATOM 799 C CA . ASP A 1 105 ? -12.449 0.010 -8.623 1.00 82.69 105 ASP A CA 1
ATOM 800 C C . ASP A 1 105 ? -12.725 -1.278 -7.840 1.00 82.69 105 ASP A C 1
ATOM 802 O O . ASP A 1 105 ? -11.836 -2.109 -7.662 1.00 82.69 105 ASP A O 1
ATOM 806 N N . LYS A 1 106 ? -13.977 -1.505 -7.431 1.00 87.00 106 LYS A N 1
ATOM 807 C CA . LYS A 1 106 ? -14.392 -2.659 -6.622 1.00 87.00 106 LYS A CA 1
ATOM 808 C C . LYS A 1 106 ? -14.060 -4.003 -7.271 1.00 87.00 106 LYS A C 1
ATOM 810 O O . LYS A 1 106 ? -13.682 -4.934 -6.563 1.00 87.00 106 LYS A O 1
ATOM 815 N N . VAL A 1 107 ? -14.134 -4.102 -8.603 1.00 87.81 107 VAL A N 1
ATOM 816 C CA . VAL A 1 107 ? -13.756 -5.324 -9.344 1.00 87.81 107 VAL A CA 1
ATOM 817 C C . VAL A 1 107 ? -12.260 -5.651 -9.264 1.00 87.81 107 VAL A C 1
ATOM 819 O O . VAL A 1 107 ? -11.874 -6.798 -9.492 1.00 87.81 107 VAL A O 1
ATOM 822 N N . LEU A 1 108 ? -11.412 -4.675 -8.926 1.00 86.56 108 LEU A N 1
ATOM 823 C CA . LEU A 1 108 ? -9.965 -4.857 -8.784 1.00 86.56 108 LEU A CA 1
ATOM 824 C C . LEU A 1 108 ? -9.577 -5.397 -7.403 1.00 86.56 108 LEU A C 1
ATOM 826 O O . LEU A 1 108 ? -8.503 -5.986 -7.253 1.00 86.56 108 LEU A O 1
ATOM 830 N N . PHE A 1 109 ? -10.438 -5.214 -6.398 1.00 90.31 109 PHE A N 1
ATOM 831 C CA . PHE A 1 109 ? -10.144 -5.566 -5.014 1.00 90.31 109 PHE A CA 1
ATOM 832 C C . PHE A 1 109 ? -10.879 -6.821 -4.558 1.00 90.31 109 PHE A C 1
ATOM 834 O O . PHE A 1 109 ? -12.043 -7.067 -4.871 1.00 90.31 109 PHE A O 1
ATOM 841 N N . LYS A 1 110 ? -10.187 -7.597 -3.730 1.00 94.12 110 LYS A N 1
ATOM 842 C CA . LYS A 1 110 ? -10.760 -8.666 -2.918 1.00 94.12 110 LYS A CA 1
ATOM 843 C C . LYS A 1 110 ? -10.690 -8.256 -1.457 1.00 94.12 110 LYS A C 1
ATOM 845 O O . LYS A 1 110 ? -9.621 -7.876 -0.986 1.00 94.12 110 LYS A O 1
ATOM 850 N N . LEU A 1 111 ? -11.811 -8.357 -0.754 1.00 94.69 111 LEU A N 1
ATOM 851 C CA . LEU A 1 111 ? -11.880 -8.169 0.690 1.00 94.69 111 LEU A CA 1
ATOM 852 C C . LEU A 1 111 ? -11.669 -9.514 1.398 1.00 94.69 111 LEU A C 1
ATOM 854 O O . LEU A 1 111 ? -12.283 -10.514 1.029 1.00 94.69 111 LEU A O 1
ATOM 858 N N . SER A 1 112 ? -10.813 -9.534 2.417 1.00 96.12 112 SER A N 1
ATOM 859 C CA . SER A 1 112 ? -10.604 -10.677 3.306 1.00 96.12 112 SER A CA 1
ATOM 860 C C . SER A 1 112 ? -10.292 -10.181 4.717 1.00 96.12 112 SER A C 1
ATOM 862 O O . SER A 1 112 ? -9.221 -9.619 4.961 1.00 96.12 112 SER A O 1
ATOM 864 N N . GLY A 1 113 ? -11.220 -10.395 5.652 1.00 95.44 113 GLY A N 1
ATOM 865 C CA . GLY A 1 113 ? -11.131 -9.844 7.005 1.00 95.44 113 GLY A CA 1
ATOM 866 C C . GLY A 1 113 ? -10.950 -8.325 6.966 1.00 95.44 113 GLY A C 1
ATOM 867 O O . GLY A 1 113 ? -11.717 -7.613 6.324 1.00 95.44 113 GLY A O 1
ATOM 868 N N . LYS A 1 114 ? -9.888 -7.820 7.597 1.00 94.56 114 LYS A N 1
ATOM 869 C CA . LYS A 1 114 ? -9.553 -6.384 7.629 1.00 94.56 114 LYS A CA 1
ATOM 870 C C . LYS A 1 114 ? -8.749 -5.872 6.426 1.00 94.56 114 LYS A C 1
ATOM 872 O O . LYS A 1 114 ? -8.313 -4.718 6.433 1.00 94.56 114 LYS A O 1
ATOM 877 N N . THR A 1 115 ? -8.491 -6.715 5.426 1.00 95.00 115 THR A N 1
ATOM 878 C CA . THR A 1 115 ? -7.571 -6.398 4.329 1.00 95.00 115 THR A CA 1
ATOM 879 C C . THR A 1 115 ? -8.275 -6.403 2.975 1.00 95.00 115 THR A C 1
ATOM 881 O O . THR A 1 115 ? -8.947 -7.365 2.611 1.00 95.00 115 THR A O 1
ATOM 884 N N . LEU A 1 116 ? -8.067 -5.337 2.204 1.00 94.31 116 LEU A N 1
ATOM 885 C CA . LEU A 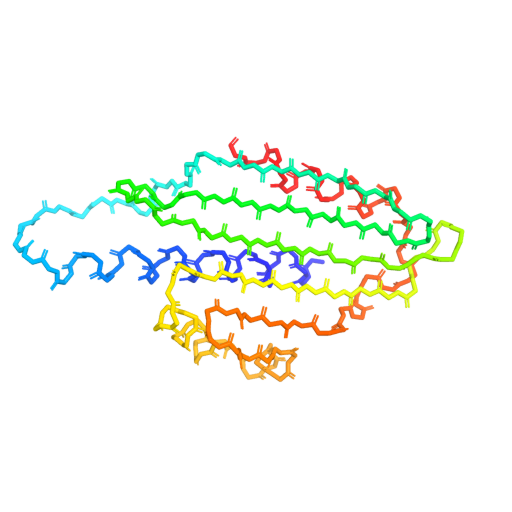1 116 ? -8.394 -5.254 0.786 1.00 94.31 116 LEU A CA 1
ATOM 886 C C . LEU A 1 116 ? -7.125 -5.513 -0.029 1.00 94.31 116 LEU A C 1
ATOM 888 O O . LEU A 1 116 ? -6.120 -4.832 0.161 1.00 94.31 116 LEU A O 1
ATOM 892 N N . THR A 1 117 ? -7.163 -6.457 -0.963 1.00 94.12 117 THR A N 1
ATOM 893 C CA . THR A 1 117 ? -6.024 -6.798 -1.827 1.00 94.12 117 THR A CA 1
ATOM 894 C C . THR A 1 117 ? -6.374 -6.565 -3.288 1.00 94.12 117 THR A C 1
ATOM 896 O O . THR A 1 117 ? -7.399 -7.051 -3.760 1.00 94.12 117 THR A O 1
ATOM 899 N N . CYS A 1 118 ? -5.494 -5.886 -4.021 1.00 90.44 118 CYS A N 1
ATOM 900 C CA . CYS A 1 118 ? -5.529 -5.808 -5.475 1.00 90.44 118 CYS A CA 1
ATOM 901 C C . CYS A 1 118 ? -4.309 -6.527 -6.054 1.00 90.44 118 CYS A C 1
ATOM 903 O O . CYS A 1 118 ? -3.161 -6.147 -5.819 1.00 90.44 118 CYS A O 1
ATOM 905 N N . ASN A 1 119 ? -4.560 -7.581 -6.828 1.00 87.88 119 ASN A N 1
ATOM 906 C CA . ASN A 1 119 ? -3.504 -8.445 -7.359 1.00 87.88 119 ASN A CA 1
ATOM 907 C C . ASN A 1 119 ? -2.857 -7.903 -8.638 1.00 87.88 119 ASN A C 1
ATOM 909 O O . ASN A 1 119 ? -1.842 -8.447 -9.072 1.00 87.88 119 ASN A O 1
ATOM 913 N N . LYS A 1 120 ? -3.452 -6.882 -9.265 1.00 86.00 120 LYS A N 1
ATOM 914 C CA . LYS A 1 120 ? -2.982 -6.361 -10.546 1.00 86.00 120 LYS A CA 1
ATOM 915 C C . LYS A 1 120 ? -3.221 -4.862 -10.661 1.00 86.00 120 LYS A C 1
ATOM 917 O O . LYS A 1 120 ? -4.354 -4.397 -10.660 1.00 86.00 120 LYS A O 1
ATOM 922 N N . LEU A 1 121 ? -2.132 -4.124 -10.813 1.00 85.75 121 LEU A N 1
ATOM 923 C CA . LEU A 1 121 ? -2.117 -2.678 -10.990 1.00 85.75 121 LEU A CA 1
ATOM 924 C C . LEU A 1 121 ? -1.468 -2.353 -12.339 1.00 85.75 121 LEU A C 1
ATOM 926 O O . LEU A 1 121 ? -0.311 -1.943 -12.409 1.00 85.75 121 LEU A O 1
ATOM 930 N N . ASP A 1 122 ? -2.223 -2.580 -13.417 1.00 83.94 122 ASP A N 1
ATOM 931 C CA . ASP A 1 122 ? -1.727 -2.547 -14.806 1.00 83.94 122 ASP A CA 1
ATOM 932 C C . ASP A 1 122 ? -1.079 -1.226 -15.218 1.00 83.94 122 ASP A C 1
ATOM 934 O O . ASP A 1 122 ? -0.196 -1.183 -16.064 1.00 83.94 122 ASP A O 1
ATOM 938 N N . TYR A 1 123 ? -1.476 -0.134 -14.585 1.00 80.19 123 TYR A N 1
ATOM 939 C CA . TYR A 1 123 ? -0.947 1.189 -14.881 1.00 80.19 123 TYR A CA 1
ATOM 940 C C . TYR A 1 123 ? 0.511 1.387 -14.405 1.00 80.19 123 TYR A C 1
ATOM 942 O O . TYR A 1 123 ? 1.110 2.408 -14.734 1.00 80.19 123 TYR A O 1
ATOM 950 N N . TYR A 1 124 ? 1.061 0.483 -13.579 1.00 84.75 124 TYR A N 1
ATOM 951 C CA . TYR A 1 124 ? 2.475 0.501 -13.179 1.00 84.75 124 TYR A CA 1
ATOM 952 C C . TYR A 1 124 ? 3.370 -0.277 -14.141 1.00 84.75 124 TYR A C 1
ATOM 954 O O . TYR A 1 124 ? 4.588 -0.171 -14.026 1.00 84.75 124 TYR A O 1
ATOM 962 N N . ILE A 1 125 ? 2.794 -1.084 -15.030 1.00 89.56 125 ILE A N 1
ATOM 963 C CA . ILE A 1 125 ? 3.552 -1.887 -15.988 1.00 89.56 125 ILE A CA 1
ATOM 964 C C . ILE A 1 125 ? 4.303 -0.951 -16.940 1.00 89.56 125 ILE A C 1
ATOM 966 O O . ILE A 1 125 ? 3.819 0.132 -17.262 1.00 89.56 125 ILE A O 1
ATOM 970 N N . ASP A 1 126 ? 5.516 -1.345 -17.320 1.00 91.00 126 ASP A N 1
ATOM 971 C CA . ASP A 1 126 ? 6.455 -0.606 -18.174 1.00 91.00 126 ASP A CA 1
ATOM 972 C C . ASP A 1 126 ? 6.996 0.713 -17.598 1.00 91.00 126 ASP A C 1
ATOM 974 O O . ASP A 1 126 ? 7.907 1.315 -18.172 1.00 91.00 126 ASP A O 1
ATOM 978 N N . LEU A 1 127 ? 6.513 1.150 -16.430 1.00 91.50 127 LEU A N 1
ATOM 979 C CA . LEU A 1 127 ? 7.133 2.258 -15.714 1.00 91.50 127 LEU A CA 1
ATOM 980 C C . LEU A 1 127 ? 8.496 1.840 -15.171 1.00 91.50 127 LEU A C 1
ATOM 982 O O . LEU A 1 127 ? 8.702 0.705 -14.725 1.00 91.50 127 LEU A O 1
ATOM 986 N N . ASN A 1 128 ? 9.432 2.786 -15.183 1.00 92.81 128 ASN A N 1
ATOM 987 C CA . ASN A 1 128 ? 10.760 2.528 -14.658 1.00 92.81 128 ASN A CA 1
ATOM 988 C C . ASN A 1 128 ? 10.760 2.509 -13.116 1.00 92.81 128 ASN A C 1
ATOM 990 O O . ASN A 1 128 ? 9.944 3.160 -12.451 1.00 92.81 128 ASN A O 1
ATOM 994 N N . LYS A 1 129 ? 11.686 1.738 -12.539 1.00 91.75 129 LYS A N 1
ATOM 995 C CA . LYS A 1 129 ? 11.818 1.581 -11.085 1.00 91.75 129 LYS A CA 1
ATOM 996 C C . LYS A 1 129 ? 12.052 2.919 -10.387 1.00 91.75 129 LYS A C 1
ATOM 998 O O . LYS A 1 129 ? 11.441 3.169 -9.349 1.00 91.75 129 LYS A O 1
ATOM 1003 N N . ASP A 1 130 ? 12.910 3.769 -10.944 1.00 90.06 130 ASP A N 1
ATOM 1004 C CA . ASP A 1 130 ? 13.299 5.038 -10.321 1.00 90.06 130 ASP A CA 1
ATOM 1005 C C . ASP A 1 130 ? 12.123 6.022 -10.220 1.00 90.06 130 ASP A C 1
ATOM 1007 O O . ASP A 1 130 ? 11.971 6.704 -9.209 1.00 90.06 130 ASP A O 1
ATOM 1011 N N . ASP A 1 131 ? 11.239 6.059 -11.213 1.00 89.38 131 ASP A N 1
ATOM 1012 C CA . ASP A 1 131 ? 10.019 6.868 -11.232 1.00 89.38 131 ASP A CA 1
ATOM 1013 C C . ASP A 1 131 ? 9.010 6.348 -10.223 1.00 89.38 131 ASP A C 1
ATOM 1015 O O . ASP A 1 131 ? 8.446 7.136 -9.463 1.00 89.38 131 ASP A O 1
ATOM 1019 N N . ILE A 1 132 ? 8.820 5.025 -10.162 1.00 89.81 132 ILE A N 1
ATOM 1020 C CA . ILE A 1 132 ? 7.962 4.408 -9.147 1.00 89.81 132 ILE A CA 1
ATOM 1021 C C . ILE A 1 132 ? 8.492 4.753 -7.756 1.00 89.81 132 ILE A C 1
ATOM 1023 O O . ILE A 1 132 ? 7.733 5.224 -6.912 1.00 89.81 132 ILE A O 1
ATOM 1027 N N . LYS A 1 133 ? 9.794 4.579 -7.513 1.00 88.81 133 LYS A N 1
ATOM 1028 C CA . LYS A 1 133 ? 10.419 4.868 -6.221 1.00 88.81 133 LYS A CA 1
ATOM 1029 C C . LYS A 1 133 ? 10.286 6.343 -5.846 1.00 88.81 133 LYS A C 1
ATOM 1031 O O . LYS A 1 133 ? 9.876 6.634 -4.725 1.00 88.81 133 LYS A O 1
ATOM 1036 N N . ARG A 1 134 ? 10.558 7.265 -6.777 1.00 85.88 134 ARG A N 1
ATOM 1037 C CA . ARG A 1 134 ? 10.382 8.712 -6.567 1.00 85.88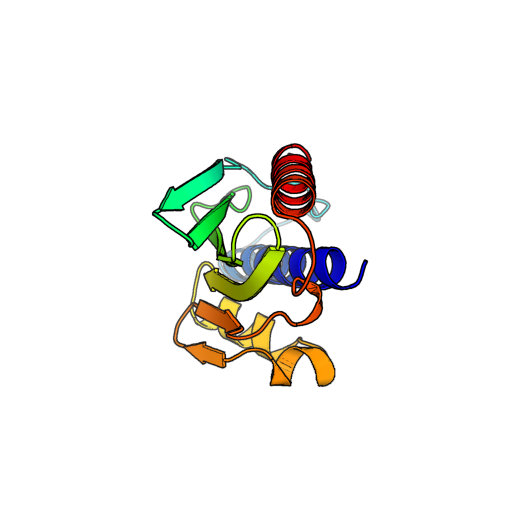 134 ARG A CA 1
ATOM 1038 C C . ARG A 1 134 ? 8.936 9.066 -6.246 1.00 85.88 134 ARG A C 1
ATOM 1040 O O . ARG A 1 134 ? 8.697 9.797 -5.290 1.00 85.88 134 ARG A O 1
ATOM 1047 N N . ALA A 1 135 ? 7.975 8.516 -6.986 1.00 83.38 135 ALA A N 1
ATOM 1048 C CA . ALA A 1 135 ? 6.557 8.737 -6.722 1.00 83.38 135 ALA A CA 1
ATOM 1049 C C . ALA A 1 135 ? 6.152 8.211 -5.335 1.00 83.38 135 ALA A C 1
ATOM 1051 O O . ALA A 1 135 ? 5.473 8.907 -4.589 1.00 83.38 135 ALA A O 1
ATOM 1052 N N . MET A 1 136 ? 6.611 7.016 -4.954 1.00 84.25 136 MET A N 1
ATOM 1053 C CA . MET A 1 136 ? 6.332 6.410 -3.645 1.00 84.25 136 MET A CA 1
ATOM 1054 C C . MET A 1 136 ? 6.929 7.213 -2.491 1.00 84.25 136 MET A C 1
ATOM 1056 O O . MET A 1 136 ? 6.261 7.464 -1.491 1.00 84.25 136 MET A O 1
ATOM 1060 N N . GLN A 1 137 ? 8.171 7.666 -2.640 1.00 80.12 137 GLN A N 1
ATOM 1061 C CA . GLN A 1 137 ? 8.828 8.511 -1.647 1.00 80.12 137 GLN A CA 1
ATOM 1062 C C . GLN A 1 137 ? 8.146 9.875 -1.519 1.00 80.12 137 GLN A C 1
ATOM 1064 O O . GLN A 1 137 ? 7.961 10.343 -0.401 1.00 80.12 137 GLN A O 1
ATOM 1069 N N . ALA A 1 138 ? 7.706 10.473 -2.631 1.00 77.81 138 ALA A N 1
ATOM 1070 C CA . ALA A 1 138 ? 6.919 11.702 -2.601 1.00 77.81 138 ALA A CA 1
ATOM 1071 C C . ALA A 1 138 ? 5.595 11.503 -1.847 1.00 77.81 138 ALA A C 1
ATOM 1073 O O . ALA A 1 138 ? 5.263 12.322 -0.998 1.00 77.81 138 ALA A O 1
ATOM 1074 N N . MET A 1 139 ? 4.891 10.383 -2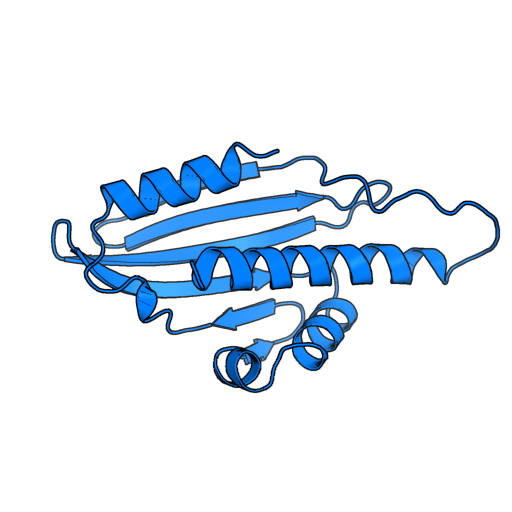.064 1.00 69.81 139 MET A N 1
ATOM 1075 C CA . MET A 1 139 ? 3.689 10.048 -1.284 1.00 69.81 139 MET A CA 1
ATOM 1076 C C . MET A 1 139 ? 3.981 9.922 0.217 1.00 69.81 139 MET A C 1
ATOM 1078 O O . MET A 1 139 ? 3.164 10.317 1.040 1.00 69.81 139 MET A O 1
ATOM 1082 N N . GLY A 1 140 ? 5.146 9.382 0.580 1.00 65.50 140 GLY A N 1
ATOM 1083 C CA . GLY A 1 140 ? 5.556 9.236 1.973 1.00 65.50 140 GLY A CA 1
ATOM 1084 C C . GLY A 1 140 ? 6.020 10.515 2.664 1.00 65.50 140 GLY A C 1
ATOM 1085 O O . GLY A 1 140 ? 6.035 10.548 3.890 1.00 65.50 140 GLY A O 1
ATOM 1086 N N . GLY A 1 141 ? 6.408 11.534 1.894 1.00 59.69 141 GLY A N 1
ATOM 1087 C CA . GLY A 1 141 ? 6.903 12.820 2.389 1.00 59.69 141 GLY A CA 1
ATOM 1088 C C . GLY A 1 141 ? 5.851 13.931 2.456 1.00 59.69 141 GLY A C 1
ATOM 1089 O O . GLY A 1 141 ? 6.205 15.048 2.806 1.00 59.69 141 GLY A O 1
ATOM 1090 N N . MET A 1 142 ? 4.588 13.653 2.110 1.00 51.31 142 MET A N 1
ATOM 1091 C CA . MET A 1 142 ? 3.463 14.598 2.253 1.00 51.31 142 MET A CA 1
ATOM 1092 C C . MET A 1 142 ? 2.790 14.535 3.641 1.00 51.31 142 MET A C 1
ATOM 1094 O O . MET A 1 142 ? 1.665 15.008 3.784 1.00 51.31 142 MET A O 1
ATOM 1098 N N . GLY A 1 143 ? 3.441 13.904 4.625 1.00 40.59 143 GLY A N 1
ATOM 1099 C CA . GLY A 1 143 ? 2.998 13.859 6.024 1.00 40.59 143 GLY A CA 1
ATOM 1100 C C . GLY A 1 143 ? 3.513 15.030 6.844 1.00 40.59 143 GLY A C 1
ATOM 1101 O O . GLY A 1 143 ? 4.576 15.581 6.478 1.00 40.59 143 GLY A O 1
#

pLDDT: mean 81.1, std 15.46, range [36.94, 96.38]

Radius of gyration: 16.03 Å; chains: 1; bounding box: 38×30×42 Å

Foldseek 3Di:
DVPVVVVCLLVVLLQVVVVVVVVPPDDDDDPDPSDDWAPWDWDWDDDVQKIKIKIKTDRPPDRFMKIKIKMFGDDVFWTPFIKMKIFRRFQVSQVVSLVPDDPVVNVQWDRDTRMIIGRGDPVRGRPTPVVVVVVSVVVSPVD